Protein AF-G5IY78-F1 (afdb_monomer_lite)

Sequence (54 aa):
SEYWIIDPEKEQVNLLILVDGFYEETILKNSQPIVSSNFPDLSLTPENIFNATK

Secondary structure (DSSP, 8-state):
-EEEEEETTTTEEEEEEEETTEEEEEEEETT-----SS-TT----HHHHHHTT-

pLDDT: mean 94.89, std 7.57, range [55.03, 98.31]

Structure (mmCIF, N/CA/C/O backbone):
data_AF-G5IY78-F1
#
_entry.id   AF-G5IY78-F1
#
loop_
_atom_site.group_PDB
_atom_site.id
_atom_site.type_symbol
_atom_site.label_atom_id
_atom_site.label_alt_id
_atom_site.label_comp_id
_atom_site.label_asym_id
_atom_site.label_entity_id
_atom_site.label_seq_id
_atom_site.pdbx_PDB_ins_code
_atom_site.Cartn_x
_atom_site.Cartn_y
_atom_site.Cartn_z
_atom_site.occupancy
_atom_site.B_iso_or_equiv
_atom_site.auth_seq_id
_atom_site.auth_comp_id
_atom_site.auth_asym_id
_atom_site.auth_atom_id
_atom_site.pdbx_PDB_model_num
ATOM 1 N N . SER A 1 1 ? 9.382 -4.905 -7.660 1.00 93.19 1 SER A N 1
ATOM 2 C CA . SER A 1 1 ? 9.489 -4.384 -6.284 1.00 93.19 1 SER A CA 1
ATOM 3 C C . SER A 1 1 ? 8.290 -3.523 -5.995 1.00 93.19 1 SER A C 1
ATOM 5 O O . SER A 1 1 ? 7.879 -2.781 -6.880 1.00 93.19 1 SER A O 1
ATOM 7 N N . GLU A 1 2 ? 7.756 -3.597 -4.785 1.00 97.00 2 GLU A N 1
ATOM 8 C CA . GLU A 1 2 ? 6.628 -2.775 -4.353 1.00 97.00 2 GLU A CA 1
ATOM 9 C C . GLU A 1 2 ? 6.838 -2.289 -2.920 1.00 97.00 2 GLU A C 1
ATOM 11 O O . GLU A 1 2 ? 7.582 -2.907 -2.151 1.00 97.00 2 GLU A O 1
ATOM 16 N N . TYR A 1 3 ? 6.165 -1.199 -2.569 1.00 97.25 3 TYR A N 1
ATOM 17 C CA . TYR A 1 3 ? 5.968 -0.764 -1.191 1.00 97.25 3 TYR A CA 1
ATOM 18 C C . TYR A 1 3 ? 4.621 -0.060 -1.066 1.00 97.25 3 TYR A C 1
ATOM 20 O O . TYR A 1 3 ? 4.027 0.367 -2.058 1.00 97.25 3 TYR A O 1
ATOM 28 N N . TRP A 1 4 ? 4.103 -0.002 0.156 1.00 97.69 4 TRP A N 1
ATOM 29 C CA . TRP A 1 4 ? 2.766 0.511 0.422 1.00 97.69 4 TRP A CA 1
ATOM 30 C C . TRP A 1 4 ? 2.857 1.716 1.351 1.00 97.69 4 TRP A C 1
ATOM 32 O O . TRP A 1 4 ? 3.632 1.711 2.310 1.00 97.69 4 TRP A O 1
ATOM 42 N N . ILE A 1 5 ? 2.044 2.733 1.088 1.00 98.12 5 ILE A N 1
ATOM 43 C CA . ILE A 1 5 ? 1.823 3.852 2.004 1.00 98.12 5 ILE A CA 1
ATOM 44 C C . ILE A 1 5 ? 0.434 3.673 2.607 1.00 98.12 5 ILE A C 1
ATOM 46 O O . ILE A 1 5 ? -0.560 3.624 1.884 1.00 98.12 5 ILE A O 1
ATOM 50 N N . ILE A 1 6 ? 0.373 3.574 3.932 1.00 97.44 6 ILE A N 1
ATOM 51 C CA . ILE A 1 6 ? -0.884 3.507 4.679 1.00 97.44 6 ILE A CA 1
ATOM 52 C C . ILE A 1 6 ? -1.218 4.924 5.152 1.00 97.44 6 ILE A C 1
ATOM 54 O O . ILE A 1 6 ? -0.423 5.517 5.880 1.00 97.44 6 ILE A O 1
ATOM 58 N N . ASP A 1 7 ? -2.369 5.463 4.744 1.00 96.88 7 ASP A N 1
ATOM 59 C CA . ASP A 1 7 ? -2.880 6.772 5.177 1.00 96.88 7 ASP A CA 1
ATOM 60 C C . ASP A 1 7 ? -4.145 6.558 6.034 1.00 96.88 7 ASP A C 1
ATOM 62 O O . ASP A 1 7 ? -5.237 6.372 5.482 1.00 96.88 7 ASP A O 1
ATOM 66 N N . PRO A 1 8 ? -4.014 6.544 7.378 1.00 94.31 8 PRO A N 1
ATOM 67 C CA . PRO A 1 8 ? -5.140 6.331 8.284 1.00 94.31 8 PRO A CA 1
ATOM 68 C C . PRO A 1 8 ? -6.147 7.482 8.300 1.00 94.31 8 PRO A C 1
ATOM 70 O O . PRO A 1 8 ? -7.313 7.246 8.590 1.00 94.31 8 PRO A O 1
ATOM 73 N N . GLU A 1 9 ? -5.734 8.715 7.989 1.00 95.38 9 GLU A N 1
ATOM 74 C CA . GLU A 1 9 ? -6.650 9.865 7.980 1.00 95.38 9 GLU A CA 1
ATOM 75 C C . GLU A 1 9 ? -7.644 9.772 6.821 1.00 95.38 9 GLU A C 1
ATOM 77 O O . GLU A 1 9 ? -8.793 10.199 6.941 1.00 95.38 9 GLU A O 1
ATOM 82 N N . LYS A 1 10 ? -7.208 9.202 5.692 1.00 95.94 10 LYS A N 1
ATOM 83 C CA . LYS A 1 10 ? -8.039 9.010 4.494 1.00 95.94 10 LYS A CA 1
ATOM 84 C C . LYS A 1 10 ? -8.574 7.589 4.317 1.00 95.94 10 LYS A C 1
ATOM 86 O O . LYS A 1 10 ? -9.180 7.327 3.270 1.00 95.94 10 LYS A O 1
ATOM 91 N N . GLU A 1 11 ? -8.308 6.705 5.282 1.00 96.31 11 GLU A N 1
ATOM 92 C CA . GLU A 1 11 ? -8.593 5.263 5.247 1.00 96.31 11 GLU A CA 1
ATOM 93 C C . GLU A 1 11 ? -8.255 4.635 3.881 1.00 96.31 11 GLU A C 1
ATOM 95 O O . GLU A 1 11 ? -9.075 3.974 3.236 1.00 96.31 11 GLU A O 1
ATOM 100 N N . GLN A 1 12 ? -7.033 4.882 3.397 1.00 97.69 12 GLN A N 1
ATOM 101 C CA . GLN A 1 12 ? -6.579 4.392 2.094 1.00 97.69 12 GLN A CA 1
ATOM 102 C C . GLN A 1 12 ? -5.192 3.7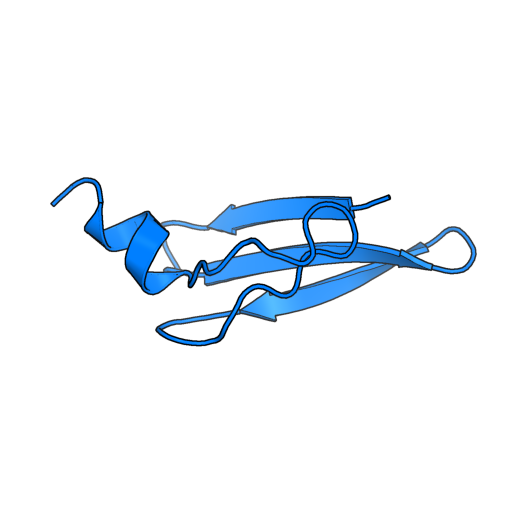58 2.152 1.00 97.69 12 GLN A C 1
ATOM 104 O O . GLN A 1 12 ? -4.369 4.063 3.019 1.00 97.69 12 GLN A O 1
ATOM 109 N N . VAL A 1 13 ? -4.931 2.905 1.168 1.00 98.25 13 VAL A N 1
ATOM 110 C CA . VAL A 1 13 ? -3.616 2.324 0.907 1.00 98.25 13 VAL A CA 1
ATOM 111 C C . VAL A 1 13 ? -3.174 2.752 -0.480 1.00 98.25 13 VAL A C 1
ATOM 113 O O . VAL A 1 13 ? -3.869 2.477 -1.456 1.00 98.25 13 VAL A O 1
ATOM 116 N N . ASN A 1 14 ? -2.015 3.393 -0.581 1.00 98.25 14 ASN A N 1
ATOM 117 C CA . ASN A 1 14 ? -1.383 3.647 -1.868 1.00 98.25 14 ASN A CA 1
ATOM 118 C C . ASN A 1 14 ? -0.384 2.516 -2.115 1.00 98.25 14 ASN A C 1
ATOM 120 O O . ASN A 1 14 ? 0.598 2.374 -1.383 1.00 98.25 14 ASN A O 1
ATOM 124 N N . LEU A 1 15 ? -0.661 1.692 -3.119 1.00 98.00 15 LEU A N 1
ATOM 125 C CA . LEU A 1 15 ? 0.227 0.642 -3.597 1.00 98.00 15 LEU A CA 1
ATOM 126 C C . LEU A 1 15 ? 1.146 1.238 -4.661 1.00 98.00 15 LEU A C 1
ATOM 128 O O . LEU A 1 15 ? 0.657 1.758 -5.662 1.00 98.00 15 LEU A O 1
ATOM 132 N N . LEU A 1 16 ? 2.459 1.161 -4.449 1.00 98.06 16 LEU A N 1
ATOM 133 C CA . LEU A 1 16 ? 3.451 1.663 -5.391 1.00 98.06 16 LEU A CA 1
ATOM 134 C C . LEU A 1 16 ? 4.285 0.515 -5.946 1.00 98.06 16 LEU A C 1
ATOM 136 O O . LEU A 1 16 ? 4.934 -0.211 -5.188 1.00 98.06 16 LEU A O 1
ATOM 140 N N . ILE A 1 17 ? 4.285 0.365 -7.270 1.00 97.25 17 ILE A N 1
ATOM 141 C CA . ILE A 1 17 ? 4.990 -0.707 -7.983 1.00 97.25 17 ILE A CA 1
ATOM 142 C C . ILE A 1 17 ? 6.077 -0.088 -8.858 1.00 97.25 17 ILE A C 1
ATOM 144 O O . ILE A 1 17 ? 5.821 0.852 -9.603 1.00 97.25 17 ILE A O 1
ATOM 148 N N . LEU A 1 18 ? 7.299 -0.616 -8.762 1.00 96.88 18 LEU A N 1
ATOM 149 C CA . LEU A 1 18 ? 8.415 -0.186 -9.600 1.00 96.88 18 LEU A CA 1
ATOM 150 C C . LEU A 1 18 ? 8.254 -0.741 -11.023 1.00 96.88 18 LEU A C 1
ATOM 152 O O . LEU A 1 18 ? 8.423 -1.945 -11.230 1.00 96.88 18 LEU A O 1
ATOM 156 N N . VAL A 1 19 ? 7.992 0.142 -11.982 1.00 96.38 19 VAL A N 1
ATOM 157 C CA . VAL A 1 19 ? 7.854 -0.128 -13.418 1.00 96.38 19 VAL A CA 1
ATOM 158 C C . VAL A 1 19 ? 8.791 0.816 -14.171 1.00 96.38 19 VAL A C 1
ATOM 160 O O . VAL A 1 19 ? 8.781 2.022 -13.944 1.00 96.38 19 VAL A O 1
ATOM 163 N N . ASP A 1 20 ? 9.671 0.268 -15.012 1.00 95.88 20 ASP A N 1
ATOM 164 C CA . ASP A 1 20 ? 10.612 1.031 -15.851 1.00 95.88 20 ASP A CA 1
ATOM 165 C C . ASP A 1 20 ? 11.420 2.124 -15.116 1.00 95.88 20 ASP A C 1
ATOM 167 O O . ASP A 1 20 ? 11.746 3.176 -15.662 1.00 95.88 20 ASP A O 1
ATOM 171 N N . GLY A 1 21 ? 11.781 1.861 -13.854 1.00 96.88 21 GLY A N 1
ATOM 172 C CA . GLY A 1 21 ? 12.565 2.780 -13.020 1.00 96.88 21 GLY A CA 1
ATOM 173 C C . GLY A 1 21 ? 11.748 3.839 -12.271 1.00 96.88 21 GLY A C 1
ATOM 174 O O . GLY A 1 21 ? 12.334 4.624 -11.527 1.00 96.88 21 GLY A O 1
ATOM 175 N N . PHE A 1 22 ? 10.420 3.833 -12.403 1.00 97.31 22 PHE A N 1
ATOM 176 C CA . PHE A 1 22 ? 9.500 4.735 -11.711 1.00 97.31 22 PHE A CA 1
ATOM 177 C C . PHE A 1 22 ? 8.497 3.957 -10.865 1.00 97.31 22 PHE A C 1
ATOM 179 O O . PHE A 1 22 ? 8.169 2.813 -11.160 1.00 97.31 22 PHE A O 1
ATOM 186 N N . TYR A 1 23 ? 8.009 4.574 -9.793 1.00 97.19 23 TYR A N 1
ATOM 187 C CA . TYR A 1 23 ? 6.928 3.992 -9.009 1.00 97.19 23 TYR A CA 1
ATOM 188 C C . TYR A 1 23 ? 5.587 4.469 -9.548 1.00 97.19 23 TYR A C 1
ATOM 190 O O . TYR A 1 23 ? 5.283 5.661 -9.490 1.00 97.19 23 TYR A O 1
ATOM 198 N N . GLU A 1 24 ? 4.792 3.535 -10.053 1.00 97.44 24 GLU A N 1
ATOM 199 C CA . GLU A 1 24 ? 3.399 3.777 -10.408 1.00 97.44 24 GLU A CA 1
ATOM 200 C C . GLU A 1 24 ? 2.519 3.593 -9.174 1.00 97.44 24 GLU A C 1
ATOM 202 O O . GLU A 1 24 ? 2.656 2.607 -8.450 1.00 97.44 24 GLU A O 1
ATOM 207 N N . GLU A 1 25 ? 1.628 4.553 -8.926 1.00 97.44 25 GLU A N 1
ATOM 208 C CA . GLU A 1 25 ? 0.742 4.563 -7.764 1.00 97.44 25 GLU A CA 1
ATOM 209 C C . GLU A 1 25 ? -0.657 4.056 -8.120 1.00 97.44 25 GLU A C 1
ATOM 211 O O . GLU A 1 25 ? -1.272 4.487 -9.095 1.00 97.44 25 GLU A O 1
ATOM 216 N N . THR A 1 26 ? -1.198 3.195 -7.262 1.00 97.88 26 THR A N 1
ATOM 217 C CA . THR A 1 26 ? -2.617 2.839 -7.234 1.00 97.88 26 THR A CA 1
ATOM 218 C C . THR A 1 26 ? -3.188 3.134 -5.852 1.00 97.88 26 THR A C 1
ATOM 220 O O . THR A 1 26 ? -2.747 2.563 -4.856 1.00 97.88 26 THR A O 1
ATOM 223 N N . ILE A 1 27 ? -4.189 4.015 -5.781 1.00 98.31 27 ILE A N 1
ATOM 224 C CA . ILE A 1 27 ? -4.896 4.333 -4.533 1.00 98.31 27 ILE A CA 1
ATOM 225 C C . ILE A 1 27 ? -6.052 3.352 -4.350 1.00 98.31 27 ILE A C 1
ATOM 227 O O . ILE A 1 27 ? -6.944 3.271 -5.195 1.00 98.31 27 ILE A O 1
ATOM 231 N N . LEU A 1 28 ? -6.052 2.649 -3.222 1.00 98.25 28 LEU A N 1
ATOM 232 C CA . LEU A 1 28 ? -7.035 1.635 -2.861 1.00 98.25 28 LEU A CA 1
ATOM 233 C C . LEU A 1 28 ? -7.796 2.054 -1.601 1.00 98.25 28 LEU A C 1
ATOM 235 O O . LEU A 1 28 ? -7.200 2.528 -0.631 1.00 98.25 28 LEU A O 1
ATOM 239 N N . LYS A 1 29 ? -9.116 1.855 -1.598 1.00 97.69 29 LYS A N 1
ATOM 240 C CA . LYS A 1 29 ? -10.011 2.185 -0.475 1.00 97.69 29 LYS A CA 1
ATOM 241 C C . LYS A 1 29 ? -11.042 1.096 -0.209 1.00 97.69 29 LYS A C 1
ATOM 243 O O . LYS A 1 29 ? -11.396 0.333 -1.107 1.00 97.69 29 LYS A O 1
ATOM 248 N N . ASN A 1 30 ? -11.609 1.108 0.997 1.00 96.06 30 ASN A N 1
ATOM 249 C CA . ASN A 1 30 ? -12.716 0.235 1.396 1.00 96.06 30 ASN A CA 1
ATOM 250 C C . ASN A 1 30 ? -12.381 -1.246 1.121 1.00 96.06 30 ASN A C 1
ATOM 252 O O . ASN A 1 30 ? -11.290 -1.707 1.450 1.00 96.06 30 ASN A O 1
ATOM 256 N N . SER A 1 31 ? -13.293 -1.975 0.478 1.00 97.31 31 SER A N 1
ATOM 257 C CA . SER A 1 31 ? -13.147 -3.392 0.142 1.00 97.31 31 SER A CA 1
ATOM 258 C C . SER A 1 31 ? -12.408 -3.645 -1.186 1.00 97.31 31 SER A C 1
ATOM 260 O O . SER A 1 31 ? -12.495 -4.745 -1.731 1.00 97.31 31 SER A O 1
ATOM 262 N N . GLN A 1 32 ? -11.707 -2.649 -1.750 1.00 98.00 32 GLN A N 1
ATOM 263 C CA . GLN A 1 32 ? -10.890 -2.863 -2.948 1.00 98.00 32 GLN A CA 1
ATOM 264 C C . GLN A 1 32 ? -9.720 -3.807 -2.621 1.00 98.00 32 GLN A C 1
ATOM 266 O O . GLN A 1 32 ? -8.987 -3.546 -1.664 1.00 98.00 32 GLN A O 1
ATOM 271 N N . PRO A 1 33 ? -9.530 -4.898 -3.382 1.00 97.06 33 PRO A N 1
ATOM 272 C CA . PRO A 1 33 ? -8.471 -5.856 -3.104 1.00 97.06 33 PRO A CA 1
ATOM 273 C C . PRO A 1 33 ? -7.098 -5.243 -3.374 1.00 97.06 33 PRO A C 1
ATOM 275 O O . PRO A 1 33 ? -6.881 -4.597 -4.402 1.00 97.06 33 PRO A O 1
ATOM 278 N N . ILE A 1 34 ? -6.158 -5.484 -2.464 1.00 97.44 34 I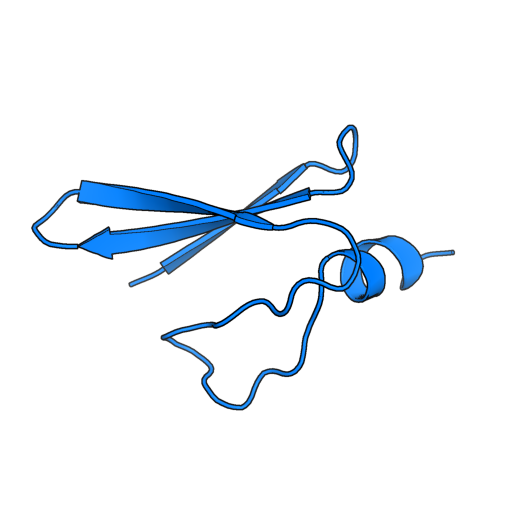LE A N 1
ATOM 279 C CA . ILE A 1 34 ? -4.751 -5.145 -2.663 1.00 97.44 34 ILE A CA 1
ATOM 280 C C . ILE A 1 34 ? -4.106 -6.278 -3.456 1.00 97.44 34 ILE A C 1
ATOM 282 O O . ILE A 1 34 ? -3.885 -7.367 -2.934 1.00 97.44 34 ILE A O 1
ATOM 286 N N . VAL A 1 35 ? -3.805 -6.019 -4.727 1.00 96.00 35 VAL A N 1
ATOM 287 C CA . VAL A 1 35 ? -3.135 -6.988 -5.603 1.00 96.00 35 VAL A CA 1
ATOM 288 C C . VAL A 1 35 ? -1.625 -6.804 -5.475 1.00 96.00 35 VAL A C 1
ATOM 290 O O . VAL A 1 35 ? -1.029 -5.970 -6.152 1.00 96.00 35 VAL A O 1
ATOM 293 N N . SER A 1 36 ? -1.011 -7.574 -4.577 1.00 95.56 36 SER A N 1
ATOM 294 C CA . SER A 1 36 ? 0.441 -7.583 -4.391 1.00 95.56 36 SER A CA 1
ATOM 295 C C . SER A 1 36 ? 1.126 -8.435 -5.457 1.00 95.56 36 SER A C 1
ATOM 297 O O . SER A 1 36 ? 0.820 -9.614 -5.625 1.00 95.56 36 SER A O 1
ATOM 299 N N . SER A 1 37 ? 2.112 -7.855 -6.133 1.00 92.56 37 SER A N 1
ATOM 300 C CA . SER A 1 37 ? 3.009 -8.579 -7.037 1.00 92.56 37 SER A CA 1
ATOM 301 C C . SER A 1 37 ? 3.989 -9.484 -6.282 1.00 92.56 37 SER A C 1
ATOM 303 O O . SER A 1 37 ? 4.385 -10.531 -6.794 1.00 92.56 37 SER A O 1
ATOM 305 N N . ASN A 1 38 ? 4.359 -9.105 -5.054 1.00 94.69 38 ASN A N 1
ATOM 306 C CA . ASN A 1 38 ? 5.255 -9.882 -4.196 1.00 94.69 38 ASN A CA 1
ATOM 307 C C . ASN A 1 38 ? 4.532 -11.015 -3.445 1.00 94.69 38 ASN A C 1
ATOM 309 O O . ASN A 1 38 ? 5.162 -12.020 -3.116 1.00 94.69 38 ASN A O 1
ATOM 313 N N . PHE A 1 39 ? 3.231 -10.864 -3.175 1.00 95.56 39 PHE A N 1
ATOM 314 C CA . PHE A 1 39 ? 2.407 -11.829 -2.440 1.00 95.56 39 PHE A CA 1
ATOM 315 C C . PHE A 1 39 ? 1.085 -12.119 -3.181 1.00 95.56 39 PHE A C 1
ATOM 317 O O . PHE A 1 39 ? 0.036 -11.627 -2.766 1.00 95.56 39 PHE A O 1
ATOM 324 N N . PRO A 1 40 ? 1.097 -12.931 -4.256 1.00 93.19 40 PRO A N 1
ATOM 325 C CA . PRO A 1 40 ? -0.081 -13.141 -5.109 1.00 93.19 40 PRO A CA 1
ATOM 326 C C . PRO A 1 40 ? -1.296 -13.756 -4.400 1.00 93.19 40 PRO A C 1
ATOM 328 O O . PRO A 1 40 ? -2.430 -13.503 -4.794 1.00 93.19 40 PRO A O 1
ATOM 331 N N . ASP A 1 41 ? -1.062 -14.539 -3.344 1.00 96.38 41 ASP A N 1
ATOM 332 C CA . ASP A 1 41 ? -2.116 -15.208 -2.569 1.00 96.38 41 ASP A CA 1
ATOM 333 C C . ASP A 1 41 ? -2.632 -14.358 -1.392 1.00 96.38 41 ASP A C 1
ATOM 335 O O . ASP A 1 41 ? -3.476 -14.805 -0.609 1.00 96.38 41 ASP A O 1
ATOM 339 N N . LEU A 1 42 ? -2.117 -13.134 -1.225 1.00 95.69 42 LEU A N 1
ATOM 340 C CA . LEU A 1 42 ? -2.538 -12.246 -0.150 1.00 95.69 42 LEU A CA 1
ATOM 341 C C . LEU A 1 42 ? -3.944 -11.703 -0.428 1.00 95.69 42 LEU A C 1
ATOM 343 O O . LEU A 1 42 ? -4.140 -10.802 -1.237 1.00 95.69 42 LEU A O 1
ATO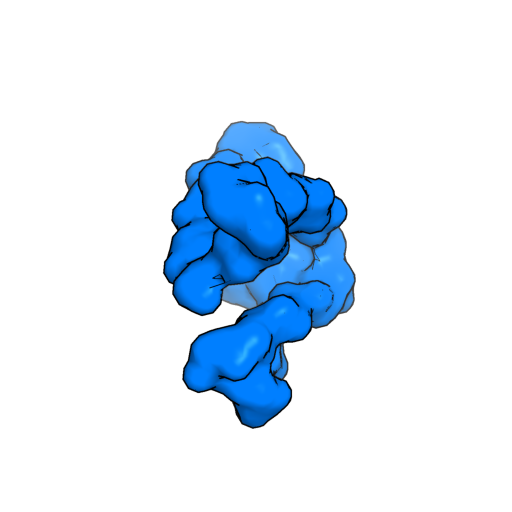M 347 N N . SER A 1 43 ? -4.927 -12.219 0.306 1.00 96.19 43 SER A N 1
ATOM 348 C CA . SER A 1 43 ? -6.289 -11.687 0.307 1.00 96.19 43 SER A CA 1
ATOM 349 C C . SER A 1 43 ? -6.435 -10.616 1.388 1.00 96.19 43 SER A C 1
ATOM 351 O O . SER A 1 43 ? -6.726 -10.934 2.542 1.00 96.19 43 SER A O 1
ATOM 353 N N . LEU A 1 44 ? -6.237 -9.349 1.020 1.00 96.50 44 LEU A N 1
ATOM 354 C CA . LEU A 1 44 ? -6.320 -8.206 1.933 1.00 96.50 44 LEU A CA 1
ATOM 355 C C . LEU A 1 44 ? -7.009 -7.006 1.269 1.00 96.50 44 LEU A C 1
ATOM 357 O O . LEU A 1 44 ? -6.803 -6.738 0.085 1.00 96.50 44 LEU A O 1
ATOM 361 N N . THR A 1 45 ? -7.793 -6.256 2.043 1.00 97.69 45 THR A N 1
ATOM 362 C CA . THR A 1 45 ? -8.364 -4.960 1.642 1.00 97.69 45 THR A CA 1
ATOM 363 C C . THR A 1 45 ? -7.957 -3.855 2.629 1.00 97.69 45 THR A C 1
ATOM 365 O O . THR A 1 45 ? -7.650 -4.160 3.788 1.00 97.69 45 THR A O 1
ATOM 368 N N . PRO A 1 46 ? -7.977 -2.567 2.228 1.00 97.25 46 PRO A N 1
ATOM 369 C CA . PRO A 1 46 ? -7.809 -1.443 3.153 1.00 97.25 46 PRO A CA 1
ATOM 370 C C . PRO A 1 46 ? -8.750 -1.521 4.361 1.00 97.25 46 PRO A C 1
ATOM 372 O O . PRO A 1 46 ? -8.329 -1.304 5.494 1.00 97.25 46 PRO A O 1
ATOM 375 N N . GLU A 1 47 ? -10.004 -1.915 4.144 1.00 96.81 47 GLU A N 1
ATOM 376 C CA . GLU A 1 47 ? -10.988 -2.105 5.211 1.00 96.81 47 GLU A CA 1
ATOM 377 C C . GLU A 1 47 ? -10.535 -3.136 6.256 1.00 96.81 47 GLU A C 1
ATOM 379 O O . GLU A 1 47 ? -10.698 -2.905 7.454 1.00 96.81 47 GLU A O 1
ATOM 384 N N . ASN A 1 48 ? -9.917 -4.248 5.840 1.00 96.12 48 ASN A N 1
ATOM 385 C CA . ASN 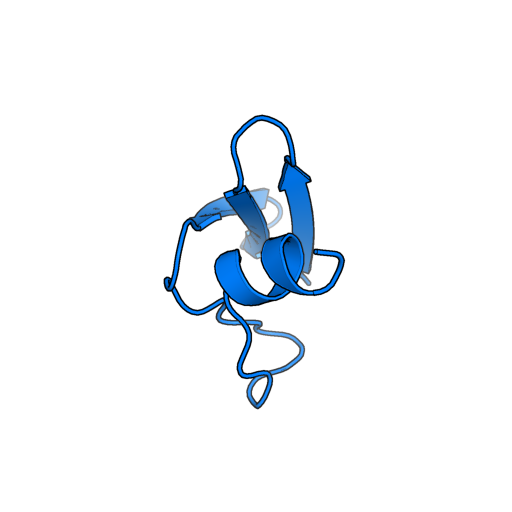A 1 48 ? -9.364 -5.219 6.787 1.00 96.12 48 ASN A CA 1
ATOM 386 C C . ASN A 1 48 ? -8.234 -4.616 7.632 1.00 96.12 48 ASN A C 1
ATOM 388 O O . ASN A 1 48 ? -8.162 -4.904 8.823 1.00 96.12 48 ASN A O 1
ATOM 392 N N . ILE A 1 49 ? -7.380 -3.775 7.040 1.00 95.06 49 ILE A N 1
ATOM 393 C CA 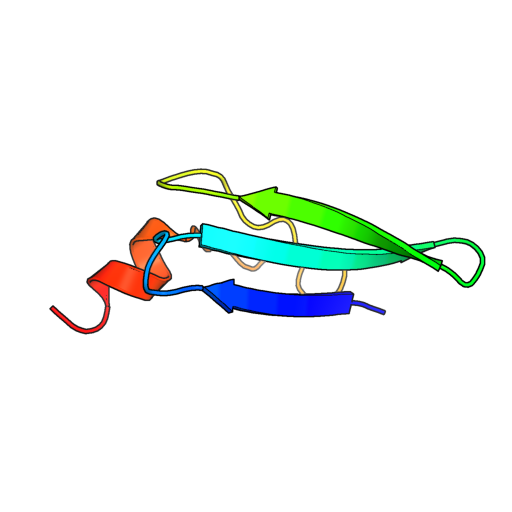. ILE A 1 49 ? -6.265 -3.121 7.743 1.00 95.06 49 ILE A CA 1
ATOM 394 C C . ILE A 1 49 ? -6.794 -2.157 8.811 1.00 95.06 49 ILE A C 1
ATOM 396 O O . ILE A 1 49 ? -6.340 -2.203 9.952 1.00 95.06 49 ILE A O 1
ATOM 400 N N . PHE A 1 50 ? -7.764 -1.306 8.466 1.00 95.44 50 PHE A N 1
ATOM 401 C CA . PHE A 1 50 ? -8.257 -0.265 9.375 1.00 95.44 50 PHE A CA 1
ATOM 402 C C . PHE A 1 50 ? -9.266 -0.770 10.413 1.00 95.44 50 PHE A C 1
ATOM 404 O O . PHE A 1 50 ? -9.404 -0.160 11.473 1.00 95.44 50 PHE A O 1
ATOM 411 N N . ASN A 1 51 ? -9.946 -1.889 10.153 1.00 93.56 51 ASN A N 1
ATOM 412 C CA . ASN A 1 51 ? -10.864 -2.494 11.121 1.00 93.56 51 ASN A CA 1
A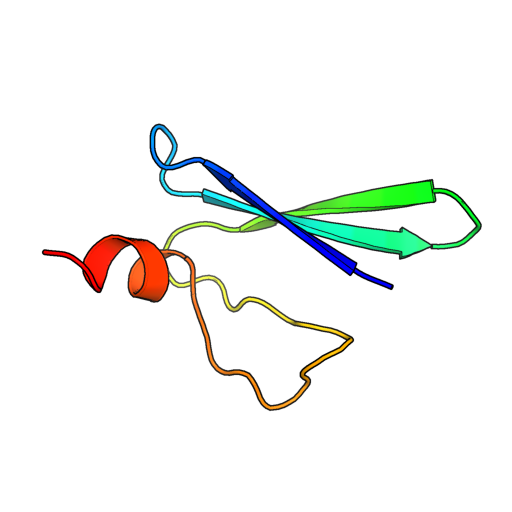TOM 413 C C . ASN A 1 51 ? -10.203 -3.538 12.033 1.00 93.56 51 ASN A C 1
ATOM 415 O O . ASN A 1 51 ? -10.816 -3.923 13.020 1.00 93.56 51 ASN A O 1
ATOM 419 N N . ALA A 1 52 ? -8.969 -3.981 11.760 1.00 83.12 52 ALA A N 1
ATOM 420 C CA . ALA A 1 52 ? -8.276 -4.973 12.594 1.00 83.12 52 ALA A CA 1
ATOM 421 C C . ALA A 1 52 ? -7.946 -4.487 14.022 1.00 83.12 52 ALA A C 1
ATOM 423 O O . ALA A 1 52 ? -7.630 -5.301 14.887 1.00 83.12 52 ALA A O 1
ATOM 424 N N . THR A 1 53 ? -7.986 -3.176 14.267 1.00 61.31 53 THR A N 1
ATOM 425 C CA . THR A 1 53 ? -7.667 -2.537 15.556 1.00 61.31 53 THR A CA 1
ATOM 426 C C . THR A 1 53 ? -8.869 -1.892 16.252 1.00 61.31 53 THR A C 1
ATOM 428 O O . THR A 1 53 ? -8.683 -1.291 17.312 1.00 61.31 53 THR A O 1
ATOM 431 N N . LYS A 1 54 ? -10.079 -2.007 15.687 1.00 55.03 54 LYS A N 1
ATOM 432 C CA . LYS A 1 54 ? -11.336 -1.676 16.381 1.00 55.03 54 LYS A CA 1
ATOM 433 C C . LYS A 1 54 ? -11.814 -2.866 17.203 1.00 55.03 54 LYS A C 1
ATOM 435 O O . LYS A 1 54 ? -12.313 -2.611 18.320 1.00 55.03 54 LYS A O 1
#

Radius of gyration: 11.38 Å; chains: 1; bounding box: 26×25×32 Å

Foldseek 3Di:
DWDWDQDLVVLWIWIWDQDPNGTDTDIFHDCGFDCDPVCNPDGDGSNCVNPVVD

InterPro domains:
  IPR012296 Nuclease, putative, TT1808 [G3DSA:3.90.1570.10] (1-52)

Organism: NCBI:txid423471